Protein AF-A0A9P0D824-F1 (afdb_monomer_lite)

Radius of gyration: 21.91 Å; chains: 1; bounding box: 55×42×54 Å

pLDDT: mean 79.68, std 13.99, range [33.84, 92.12]

Organism: NCBI:txid3402493

Structure (mmCIF, N/CA/C/O backbone):
data_AF-A0A9P0D824-F1
#
_entry.id   AF-A0A9P0D824-F1
#
loop_
_atom_site.group_PDB
_atom_site.id
_atom_site.type_symbol
_atom_site.label_atom_id
_atom_site.label_alt_id
_atom_site.label_comp_id
_atom_site.label_asym_id
_atom_site.label_entity_id
_atom_site.label_seq_id
_atom_site.pdbx_PDB_ins_code
_atom_site.Cartn_x
_atom_site.Cartn_y
_atom_site.Cartn_z
_atom_site.occupancy
_atom_site.B_iso_or_equiv
_atom_site.auth_seq_id
_atom_site.auth_comp_id
_atom_site.auth_asym_id
_atom_site.auth_atom_id
_atom_site.pdbx_PDB_model_num
ATOM 1 N N . MET A 1 1 ? 31.072 -18.694 -32.012 1.00 50.22 1 MET A N 1
ATOM 2 C CA . MET A 1 1 ? 29.919 -18.573 -31.093 1.00 50.22 1 MET A CA 1
ATOM 3 C C . MET A 1 1 ? 30.377 -18.716 -29.646 1.00 50.22 1 MET A C 1
ATOM 5 O O . MET A 1 1 ? 30.040 -17.849 -28.851 1.00 50.22 1 MET A O 1
ATOM 9 N N . GLU A 1 2 ? 31.226 -19.702 -29.327 1.00 53.72 2 GLU A N 1
ATOM 10 C CA . GLU A 1 2 ? 31.911 -19.763 -28.019 1.00 53.72 2 GLU A CA 1
ATOM 11 C C . GLU A 1 2 ? 32.967 -18.659 -27.825 1.00 53.72 2 GLU A C 1
ATOM 13 O O . GLU A 1 2 ? 33.060 -18.069 -26.760 1.00 53.72 2 GLU A O 1
ATOM 18 N N . SER A 1 3 ? 33.697 -18.281 -28.878 1.00 62.28 3 SER A N 1
ATOM 19 C CA . SER A 1 3 ? 34.730 -17.229 -28.843 1.00 62.28 3 SER A CA 1
ATOM 20 C C . SER A 1 3 ? 34.203 -15.787 -28.782 1.00 62.28 3 SER A C 1
ATOM 22 O O . SER A 1 3 ? 34.988 -14.847 -28.714 1.00 62.28 3 SER A O 1
ATOM 24 N N . SER A 1 4 ? 32.884 -15.597 -28.846 1.00 72.38 4 SER A N 1
ATOM 25 C CA . SER A 1 4 ? 32.239 -14.285 -28.997 1.00 72.38 4 SER A CA 1
ATOM 26 C C . SER A 1 4 ? 31.546 -13.774 -27.726 1.00 72.38 4 SER A C 1
ATOM 28 O O . SER A 1 4 ? 30.911 -12.729 -27.796 1.00 72.38 4 SER A O 1
ATOM 30 N N . GLY A 1 5 ? 31.594 -14.498 -26.596 1.00 78.12 5 GLY A N 1
ATOM 31 C CA . GLY A 1 5 ? 30.928 -14.119 -25.328 1.00 78.12 5 GLY A CA 1
ATOM 32 C C . GLY A 1 5 ? 29.390 -14.167 -25.355 1.00 78.12 5 GLY A C 1
ATOM 33 O O . GLY A 1 5 ? 28.749 -14.376 -24.333 1.00 78.12 5 GLY A O 1
ATOM 34 N N . LEU A 1 6 ? 28.787 -14.104 -26.545 1.00 85.00 6 LEU A N 1
ATOM 35 C CA . LEU A 1 6 ? 27.338 -14.129 -26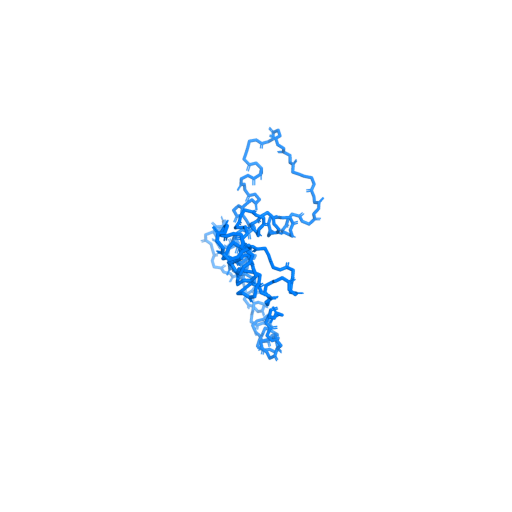.771 1.00 85.00 6 LEU A CA 1
ATOM 36 C C . LEU A 1 6 ? 26.626 -15.318 -26.118 1.00 85.00 6 LEU A C 1
ATOM 38 O O . LEU A 1 6 ? 25.483 -15.195 -25.694 1.00 85.00 6 LEU A O 1
ATOM 42 N N . MET A 1 7 ? 27.275 -16.481 -26.049 1.00 85.19 7 MET A N 1
ATOM 43 C CA . MET A 1 7 ? 26.678 -17.661 -25.422 1.00 85.19 7 MET A CA 1
ATOM 44 C C . MET A 1 7 ? 26.536 -17.489 -23.906 1.00 85.19 7 MET A C 1
ATOM 46 O O . MET A 1 7 ? 25.550 -17.935 -23.324 1.00 85.19 7 MET A O 1
ATOM 50 N N . GLU A 1 8 ? 27.486 -16.794 -23.287 1.00 87.44 8 GLU A N 1
ATOM 51 C CA . GLU A 1 8 ? 27.485 -16.473 -21.864 1.00 87.44 8 GLU A CA 1
ATOM 52 C C . GLU A 1 8 ? 26.436 -15.400 -21.549 1.00 87.44 8 GLU A C 1
ATOM 54 O O . GLU A 1 8 ? 25.688 -15.536 -20.582 1.00 87.44 8 GLU A O 1
ATOM 59 N N . ASP A 1 9 ? 26.270 -14.410 -22.432 1.00 88.31 9 ASP A N 1
ATOM 60 C CA . ASP A 1 9 ? 25.193 -13.417 -22.342 1.00 88.31 9 ASP A CA 1
ATOM 61 C C . ASP A 1 9 ? 23.804 -14.057 -22.475 1.00 88.31 9 ASP A C 1
ATOM 63 O O . ASP A 1 9 ? 22.895 -13.754 -21.696 1.00 88.31 9 ASP A O 1
ATOM 67 N N . ILE A 1 10 ? 23.634 -14.981 -23.427 1.00 89.81 10 ILE A N 1
ATOM 68 C CA . ILE A 1 10 ? 22.381 -15.726 -23.614 1.00 89.81 10 ILE A CA 1
ATOM 69 C C . ILE A 1 10 ? 22.096 -16.603 -22.389 1.00 89.81 10 ILE A C 1
ATOM 71 O O . ILE A 1 10 ? 20.970 -16.607 -21.887 1.00 89.81 10 ILE A O 1
ATOM 75 N N . ALA A 1 11 ? 23.102 -17.311 -21.869 1.00 91.31 11 ALA A N 1
ATOM 76 C CA . ALA A 1 11 ? 22.962 -18.123 -20.663 1.00 91.31 11 ALA A CA 1
ATOM 77 C C . ALA A 1 11 ? 22.641 -17.262 -19.429 1.00 91.31 11 ALA A C 1
ATOM 79 O O . ALA A 1 11 ? 21.783 -17.625 -18.626 1.00 91.31 11 ALA A O 1
ATOM 80 N N . SER A 1 12 ? 23.266 -16.092 -19.299 1.00 91.12 12 SER A N 1
ATOM 81 C CA . SER A 1 12 ? 22.998 -15.114 -18.240 1.00 91.12 12 SER A CA 1
ATOM 82 C C . SER A 1 12 ? 21.567 -14.575 -18.314 1.00 91.12 12 SER A C 1
ATOM 84 O O . SER A 1 12 ? 20.848 -14.568 -17.310 1.00 91.12 12 SER A O 1
ATOM 86 N N . ALA A 1 13 ? 21.096 -14.205 -19.507 1.00 89.38 13 ALA A N 1
ATOM 87 C CA . ALA A 1 13 ? 19.713 -13.790 -19.727 1.00 89.38 13 ALA A CA 1
ATOM 88 C C . ALA A 1 13 ? 18.717 -14.915 -19.390 1.00 89.38 13 ALA A C 1
ATOM 90 O O . ALA A 1 13 ? 17.727 -14.675 -18.694 1.00 89.38 13 ALA A O 1
ATOM 91 N N . GLY A 1 14 ? 19.013 -16.150 -19.809 1.00 92.12 14 GLY A N 1
ATOM 92 C CA . GLY A 1 14 ? 18.227 -17.338 -19.472 1.00 92.12 14 GLY A CA 1
ATOM 93 C C . GLY A 1 14 ? 18.164 -17.593 -17.965 1.00 92.12 14 GLY A C 1
ATOM 94 O O . GLY A 1 14 ? 17.082 -17.787 -17.418 1.00 92.12 14 GLY A O 1
ATOM 95 N N . ASN A 1 15 ? 19.294 -17.499 -17.265 1.00 91.44 15 ASN A N 1
ATOM 96 C CA . ASN A 1 15 ? 19.356 -17.662 -15.813 1.00 91.44 15 ASN A CA 1
ATOM 97 C C . ASN A 1 15 ? 18.547 -16.592 -15.070 1.00 91.44 15 ASN A C 1
ATOM 99 O O . ASN A 1 15 ? 17.854 -16.911 -14.105 1.00 91.44 15 ASN A O 1
ATOM 103 N N . ARG A 1 16 ? 18.561 -15.337 -15.538 1.00 86.62 16 ARG A N 1
ATOM 104 C CA . ARG A 1 16 ? 17.731 -14.264 -14.962 1.00 86.62 16 ARG A CA 1
ATOM 105 C C . ARG A 1 16 ? 16.240 -14.543 -15.130 1.00 86.62 16 ARG A C 1
ATOM 107 O O . ARG A 1 16 ? 15.478 -14.291 -14.199 1.00 86.62 16 ARG A O 1
ATOM 114 N N . LEU A 1 17 ? 15.820 -15.073 -16.279 1.00 86.38 17 LEU A N 1
ATOM 115 C CA . LEU A 1 17 ? 14.433 -15.496 -16.488 1.00 86.38 17 LEU A CA 1
ATOM 116 C C . LEU A 1 17 ? 14.072 -16.653 -15.557 1.00 86.38 17 LEU A C 1
ATOM 118 O O . LEU A 1 17 ? 13.087 -16.557 -14.831 1.00 86.38 17 LEU A O 1
ATOM 122 N N . LEU A 1 18 ? 14.912 -17.692 -15.513 1.00 90.19 18 LEU A N 1
ATOM 123 C CA . LEU A 1 18 ? 14.691 -18.874 -14.682 1.00 90.19 18 LEU A CA 1
ATOM 124 C C . LEU A 1 18 ? 14.542 -18.513 -13.200 1.00 90.19 18 LEU A C 1
ATOM 126 O O . LEU A 1 18 ? 13.575 -18.937 -12.566 1.00 90.19 18 LEU A O 1
ATOM 130 N N . GLN A 1 19 ? 15.420 -17.653 -12.679 1.00 87.50 19 GLN A N 1
ATOM 131 C CA . GLN A 1 19 ? 15.367 -17.168 -11.295 1.00 87.50 19 GLN A CA 1
ATOM 132 C C . GLN A 1 19 ? 14.079 -16.403 -10.958 1.00 87.50 19 GLN A C 1
ATOM 134 O O . GLN A 1 19 ? 13.657 -16.408 -9.807 1.00 87.50 19 GLN A O 1
ATOM 139 N N . ASN A 1 20 ? 13.443 -15.763 -11.944 1.00 83.94 20 ASN A N 1
ATOM 140 C CA . ASN A 1 20 ? 12.229 -14.966 -11.750 1.00 83.94 20 ASN A CA 1
ATOM 141 C C . ASN A 1 20 ? 10.961 -15.652 -12.292 1.00 83.94 20 ASN A C 1
ATOM 143 O O . ASN A 1 20 ? 9.904 -15.025 -12.340 1.00 83.94 20 ASN A O 1
ATOM 147 N N . THR A 1 21 ? 11.034 -16.931 -12.682 1.00 87.25 21 THR A N 1
ATOM 148 C CA . THR A 1 21 ? 9.930 -17.649 -13.350 1.00 87.25 21 THR A CA 1
ATOM 149 C C . THR A 1 21 ? 8.651 -17.661 -12.520 1.00 87.25 21 THR A C 1
ATOM 151 O O . THR A 1 21 ? 7.574 -17.424 -13.057 1.00 87.25 21 THR A O 1
ATOM 154 N N . GLN A 1 22 ? 8.758 -17.890 -11.209 1.00 84.88 22 GLN A N 1
ATOM 155 C CA . GLN A 1 22 ? 7.598 -17.896 -10.311 1.00 84.88 22 GLN A CA 1
ATOM 156 C C . GLN A 1 22 ? 6.895 -16.531 -10.309 1.00 84.88 22 GLN A C 1
ATOM 158 O O . GLN A 1 22 ? 5.698 -16.456 -10.573 1.00 84.88 22 GLN A O 1
ATOM 163 N N . SER A 1 23 ? 7.653 -15.446 -10.133 1.00 81.25 23 SER A N 1
ATOM 164 C CA . SER A 1 23 ? 7.132 -14.076 -10.189 1.00 81.25 23 SER A CA 1
ATOM 165 C C . SER A 1 23 ? 6.502 -13.743 -11.544 1.00 81.25 23 SER A C 1
ATOM 167 O O . SER A 1 23 ? 5.446 -13.118 -11.592 1.00 81.25 23 SER A O 1
ATOM 169 N N . LEU A 1 24 ? 7.115 -14.182 -12.648 1.00 81.81 24 LEU A N 1
ATOM 170 C CA . LEU A 1 24 ? 6.602 -13.963 -14.004 1.00 81.81 24 LEU A CA 1
ATOM 171 C C . LEU A 1 24 ? 5.273 -14.696 -14.246 1.00 81.81 24 LEU A C 1
ATOM 173 O O . LEU A 1 24 ? 4.348 -14.098 -14.791 1.00 81.81 24 LEU A O 1
ATOM 177 N N . ILE A 1 25 ? 5.153 -15.956 -13.807 1.00 87.44 25 ILE A N 1
ATOM 178 C CA . ILE A 1 25 ? 3.912 -16.749 -13.911 1.00 87.44 25 ILE A CA 1
ATOM 179 C C . ILE A 1 25 ? 2.769 -16.085 -13.134 1.00 87.44 25 ILE A C 1
ATOM 181 O O . ILE A 1 25 ? 1.630 -16.066 -13.595 1.00 87.44 25 ILE A O 1
ATOM 185 N N . LEU A 1 26 ? 3.081 -15.511 -11.973 1.00 81.06 26 LEU A N 1
ATOM 186 C CA . LEU A 1 26 ? 2.118 -14.872 -11.075 1.00 81.06 26 LEU A CA 1
ATOM 187 C C . LEU A 1 26 ? 1.867 -13.391 -11.408 1.00 81.06 26 LEU A C 1
ATOM 189 O O . LEU A 1 26 ? 1.108 -12.719 -10.710 1.00 81.06 26 LEU A O 1
ATOM 193 N N . ASN A 1 27 ? 2.480 -12.876 -12.482 1.00 72.12 27 ASN A N 1
ATOM 194 C CA . ASN A 1 27 ? 2.419 -11.471 -12.895 1.00 72.12 27 ASN A CA 1
ATOM 195 C C . ASN A 1 27 ? 2.795 -10.493 -11.759 1.00 72.12 27 ASN A C 1
ATOM 197 O O . ASN A 1 27 ? 2.176 -9.444 -11.560 1.00 72.12 27 ASN A O 1
ATOM 201 N N . MET A 1 28 ? 3.806 -10.871 -10.981 1.00 67.50 28 MET A N 1
ATOM 202 C CA . MET A 1 28 ? 4.365 -10.081 -9.892 1.00 67.50 28 MET A CA 1
ATOM 203 C C . MET A 1 28 ? 5.379 -9.078 -10.447 1.00 67.50 28 MET A C 1
ATOM 205 O O . MET A 1 28 ? 6.293 -9.443 -11.187 1.00 67.50 28 MET A O 1
ATOM 209 N N . ASN A 1 29 ? 5.255 -7.808 -10.059 1.00 68.38 29 ASN A N 1
ATOM 210 C CA . ASN A 1 29 ? 6.233 -6.782 -10.402 1.00 68.38 29 ASN A CA 1
ATOM 211 C C . ASN A 1 29 ? 7.325 -6.679 -9.329 1.00 68.38 29 ASN A C 1
ATOM 213 O O . ASN A 1 29 ? 7.049 -6.673 -8.133 1.00 68.38 29 ASN A O 1
ATOM 217 N N . ASN A 1 30 ? 8.588 -6.575 -9.752 1.00 73.12 30 ASN A N 1
ATOM 218 C CA . ASN A 1 30 ? 9.703 -6.287 -8.840 1.00 73.12 30 ASN A CA 1
ATOM 219 C C . ASN A 1 30 ? 9.868 -4.779 -8.572 1.00 73.12 30 ASN A C 1
ATOM 221 O O . ASN A 1 30 ? 10.686 -4.369 -7.748 1.00 73.12 30 ASN A O 1
ATOM 225 N N . ASN A 1 31 ? 9.106 -3.947 -9.286 1.00 83.19 31 ASN A N 1
ATOM 226 C CA . ASN A 1 31 ? 9.180 -2.506 -9.185 1.00 83.19 31 ASN A CA 1
ATOM 227 C C . ASN A 1 31 ? 8.344 -2.024 -7.998 1.00 83.19 31 ASN A C 1
ATOM 229 O O . ASN A 1 31 ? 7.122 -1.895 -8.086 1.00 83.19 31 ASN A O 1
ATOM 233 N N . ALA A 1 32 ? 9.026 -1.680 -6.906 1.00 80.69 32 ALA A N 1
ATOM 234 C CA . ALA A 1 32 ? 8.393 -1.166 -5.697 1.00 80.69 32 ALA A CA 1
ATOM 235 C C . ALA A 1 32 ? 7.481 0.051 -5.957 1.00 80.69 32 ALA A C 1
ATOM 237 O O . ALA A 1 32 ? 6.466 0.206 -5.276 1.00 80.69 32 ALA A O 1
ATOM 238 N N . ALA A 1 33 ? 7.795 0.893 -6.951 1.00 81.62 33 ALA A N 1
ATOM 239 C CA . ALA A 1 33 ? 6.963 2.041 -7.308 1.00 81.62 33 ALA A CA 1
ATOM 240 C C . ALA A 1 33 ? 5.634 1.611 -7.948 1.00 81.62 33 ALA A C 1
ATOM 242 O O . ALA A 1 33 ? 4.582 2.165 -7.629 1.00 81.62 33 ALA A O 1
ATOM 243 N N . GLU A 1 34 ? 5.653 0.593 -8.809 1.00 80.88 34 GLU A N 1
ATOM 244 C CA . GLU A 1 34 ? 4.435 0.039 -9.405 1.00 80.88 34 GLU A CA 1
ATOM 245 C C . GLU A 1 34 ? 3.605 -0.722 -8.374 1.00 80.88 34 GLU A C 1
ATOM 247 O O . GLU A 1 34 ? 2.384 -0.552 -8.321 1.00 80.88 34 GLU A O 1
ATOM 252 N N . THR A 1 35 ? 4.248 -1.517 -7.512 1.00 83.56 35 THR A N 1
ATOM 253 C CA . THR A 1 35 ? 3.566 -2.198 -6.407 1.00 83.56 35 THR A CA 1
ATOM 254 C C . THR A 1 35 ? 2.872 -1.174 -5.511 1.00 83.56 35 THR A C 1
ATOM 256 O O . THR A 1 35 ? 1.684 -1.319 -5.215 1.00 83.56 35 THR A O 1
ATOM 259 N N . TYR A 1 36 ? 3.561 -0.090 -5.142 1.00 85.38 36 TYR A N 1
ATOM 260 C CA . TYR A 1 36 ? 2.987 0.984 -4.336 1.00 85.38 36 TYR A CA 1
ATOM 261 C C . TYR A 1 36 ? 1.821 1.686 -5.043 1.00 85.38 36 TYR A C 1
ATOM 263 O O . TYR A 1 36 ? 0.741 1.819 -4.463 1.00 85.38 36 TYR A O 1
ATOM 271 N N . ASN A 1 37 ? 1.986 2.063 -6.313 1.00 85.19 37 ASN A N 1
ATOM 272 C CA . ASN A 1 37 ? 0.918 2.687 -7.095 1.00 85.19 37 ASN A C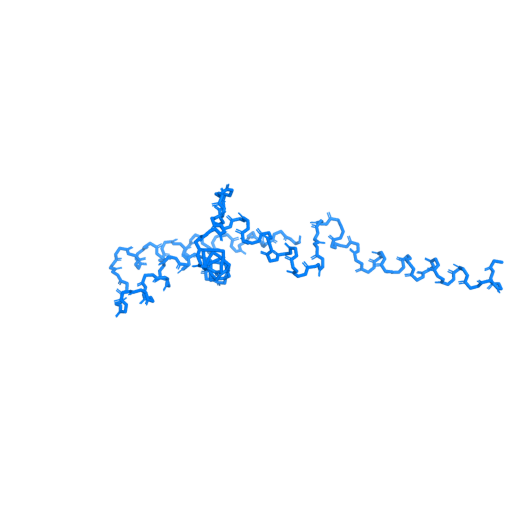A 1
ATOM 273 C C . ASN A 1 37 ? -0.307 1.776 -7.225 1.00 85.19 37 ASN A C 1
ATOM 275 O O . ASN A 1 37 ? -1.435 2.265 -7.184 1.00 85.19 37 ASN A O 1
ATOM 279 N N . SER A 1 38 ? -0.119 0.455 -7.298 1.00 84.38 38 SER A N 1
ATOM 280 C CA . SER A 1 38 ? -1.230 -0.502 -7.294 1.00 84.38 38 SER A CA 1
ATOM 281 C C . SER A 1 38 ? -2.026 -0.467 -5.980 1.00 84.38 38 SER A C 1
ATOM 283 O O . SER A 1 38 ? -3.256 -0.552 -5.995 1.00 84.38 38 SER A O 1
ATOM 285 N N . VAL A 1 39 ? -1.350 -0.289 -4.838 1.00 88.12 39 VAL A N 1
ATOM 286 C CA . VAL A 1 39 ? -1.983 -0.167 -3.515 1.00 88.12 39 VAL A CA 1
ATOM 287 C C . VAL A 1 39 ? -2.751 1.147 -3.414 1.00 88.12 39 VAL A C 1
ATOM 289 O O . VAL A 1 39 ? -3.910 1.143 -2.996 1.00 88.12 39 VAL A O 1
ATOM 292 N N . VAL A 1 40 ? -2.150 2.256 -3.852 1.00 88.56 40 VAL A N 1
ATOM 293 C CA . VAL A 1 40 ? -2.818 3.565 -3.900 1.00 88.56 40 VAL A CA 1
ATOM 294 C C . VAL A 1 40 ? -4.045 3.508 -4.810 1.00 88.56 40 VAL A C 1
ATOM 296 O O . VAL A 1 40 ? -5.123 3.928 -4.400 1.00 88.56 40 VAL A O 1
ATOM 299 N N . ALA A 1 41 ? -3.936 2.915 -6.000 1.00 87.25 41 ALA A N 1
ATOM 300 C CA . ALA A 1 41 ? -5.054 2.775 -6.932 1.00 87.25 41 ALA A CA 1
ATOM 301 C C . ALA A 1 41 ? -6.212 1.949 -6.342 1.00 87.25 41 ALA A C 1
ATOM 303 O O . ALA A 1 41 ? -7.371 2.362 -6.436 1.00 87.25 41 ALA A O 1
ATOM 304 N N . LYS A 1 42 ? -5.906 0.826 -5.672 1.00 86.56 42 LYS A N 1
ATOM 305 C CA . LYS A 1 42 ? -6.898 -0.002 -4.959 1.00 86.56 42 LYS A CA 1
ATOM 306 C C . LYS A 1 42 ? -7.583 0.772 -3.834 1.00 86.56 42 LYS A C 1
ATOM 308 O O . LYS A 1 42 ? -8.797 0.677 -3.685 1.00 86.56 42 LYS A O 1
ATOM 313 N N . PHE A 1 43 ? -6.818 1.543 -3.064 1.00 87.56 43 PHE A N 1
ATOM 314 C CA . PHE A 1 43 ? -7.345 2.358 -1.972 1.00 87.56 43 PHE A CA 1
ATOM 315 C C . PHE A 1 43 ? -8.254 3.488 -2.476 1.00 87.56 43 PHE A C 1
ATOM 317 O O . PHE A 1 43 ? -9.328 3.730 -1.929 1.00 87.56 43 PHE A O 1
ATOM 324 N N . VAL A 1 44 ? -7.846 4.159 -3.553 1.00 87.25 44 VAL A N 1
ATOM 325 C CA . VAL A 1 44 ? -8.600 5.254 -4.173 1.00 87.25 44 VAL A CA 1
ATOM 326 C C . VAL A 1 44 ? -9.874 4.743 -4.862 1.00 87.25 44 VAL A C 1
ATOM 328 O O . VAL A 1 44 ? -10.859 5.481 -4.946 1.00 87.25 44 VAL A O 1
ATOM 331 N N . GLY A 1 45 ? -9.888 3.488 -5.324 1.00 84.19 45 GLY A N 1
ATOM 332 C CA . GLY A 1 45 ? -11.067 2.844 -5.910 1.00 84.19 45 GLY A CA 1
ATOM 333 C C . GLY A 1 45 ? -11.513 3.485 -7.227 1.00 84.19 45 GLY A C 1
ATOM 334 O O . GLY A 1 45 ? -12.707 3.565 -7.497 1.00 84.19 45 GLY A O 1
ATOM 335 N N . GLY A 1 46 ? -10.569 4.023 -8.006 1.00 77.94 46 GLY A N 1
ATOM 336 C CA . GLY A 1 46 ? -10.853 4.711 -9.273 1.00 77.94 46 GLY A CA 1
ATOM 337 C C . GLY A 1 46 ? -11.391 6.141 -9.134 1.00 77.94 46 GLY A C 1
ATOM 338 O O . GLY A 1 46 ? -11.719 6.770 -10.139 1.00 77.94 46 GLY A O 1
ATOM 339 N N . LYS A 1 47 ? -11.468 6.696 -7.915 1.00 84.69 47 LYS A N 1
ATOM 340 C CA . LYS A 1 47 ? -11.779 8.120 -7.717 1.00 84.69 47 LYS A CA 1
ATOM 341 C C . LYS A 1 47 ? -10.686 8.997 -8.340 1.00 84.69 47 LYS A C 1
ATOM 343 O O . LYS A 1 47 ? -9.499 8.703 -8.227 1.00 84.69 47 LYS A O 1
ATOM 348 N N . LYS A 1 48 ? -11.080 10.106 -8.971 1.00 81.19 48 LYS A N 1
ATOM 349 C CA . LYS A 1 48 ? -10.117 11.089 -9.489 1.00 81.19 48 LYS A CA 1
ATOM 350 C C . LYS A 1 48 ? -9.366 11.749 -8.327 1.00 81.19 48 LYS A C 1
ATOM 352 O O . LYS A 1 48 ? -9.986 12.178 -7.357 1.00 81.19 48 LYS A O 1
ATOM 357 N N . ILE A 1 49 ? -8.044 11.833 -8.448 1.00 84.12 49 ILE A N 1
ATOM 358 C CA . ILE A 1 49 ? -7.177 12.574 -7.524 1.00 84.12 49 ILE A CA 1
ATOM 359 C C . ILE A 1 49 ? -7.224 14.049 -7.920 1.00 84.12 49 ILE A C 1
ATOM 361 O O . ILE A 1 49 ? -7.051 14.376 -9.096 1.00 84.12 49 ILE A O 1
ATOM 365 N N . ASN A 1 50 ? -7.459 14.939 -6.957 1.00 85.06 50 ASN A N 1
ATOM 366 C CA . ASN A 1 50 ? -7.481 16.370 -7.222 1.00 85.06 50 ASN A CA 1
ATOM 367 C C . ASN A 1 50 ? -6.107 16.980 -6.930 1.00 85.06 50 ASN A C 1
ATOM 369 O O . ASN A 1 50 ? -5.815 17.385 -5.807 1.00 85.06 50 ASN A O 1
ATOM 373 N N . PHE A 1 51 ? -5.273 17.091 -7.963 1.00 84.62 51 PHE A N 1
ATOM 374 C CA . PHE A 1 51 ? -3.931 17.665 -7.839 1.00 84.62 51 PHE A CA 1
ATOM 375 C C . PHE A 1 51 ? -3.913 19.178 -7.573 1.00 84.62 51 PHE A C 1
ATOM 377 O O . PHE A 1 51 ? -2.873 19.699 -7.178 1.00 84.62 51 PHE A O 1
ATOM 384 N N . ALA A 1 52 ? -5.037 19.883 -7.745 1.00 88.44 52 ALA A N 1
ATOM 385 C CA . ALA A 1 52 ? -5.130 21.304 -7.408 1.00 88.44 52 ALA A CA 1
ATOM 386 C C . ALA A 1 52 ? -5.216 21.537 -5.888 1.00 88.44 52 ALA A C 1
ATOM 388 O O . ALA A 1 52 ? -4.847 22.605 -5.403 1.00 88.44 52 ALA A O 1
ATOM 389 N N . ILE A 1 53 ? -5.674 20.540 -5.120 1.00 90.31 53 ILE A N 1
ATOM 390 C CA . ILE A 1 53 ? -5.716 20.621 -3.658 1.00 90.31 53 ILE A CA 1
ATOM 391 C C . ILE A 1 53 ? -4.361 20.184 -3.107 1.00 90.31 53 ILE A C 1
ATOM 393 O O . ILE A 1 53 ? -3.950 19.025 -3.232 1.00 90.31 53 ILE A O 1
ATOM 397 N N . LYS A 1 54 ? -3.667 21.118 -2.450 1.00 90.88 54 LYS A N 1
ATOM 398 C CA . LYS A 1 54 ? -2.368 20.860 -1.828 1.00 90.88 54 LYS A CA 1
ATOM 399 C C . LYS A 1 54 ? -2.472 19.679 -0.861 1.00 90.88 54 LYS A C 1
ATOM 401 O O . LYS A 1 54 ? -3.164 19.743 0.149 1.00 90.88 54 LYS A O 1
ATOM 406 N N . GLY A 1 55 ? -1.734 18.615 -1.164 1.00 85.69 55 GLY A N 1
ATOM 407 C CA . GLY A 1 55 ? -1.632 17.438 -0.308 1.00 85.69 55 GLY A CA 1
ATOM 408 C C . GLY A 1 55 ? -2.704 16.364 -0.509 1.00 85.69 55 GLY A C 1
ATOM 409 O O . GLY A 1 55 ? -2.554 15.322 0.119 1.00 85.69 55 GLY A O 1
ATOM 410 N N . ASP A 1 56 ? -3.703 16.526 -1.391 1.00 87.25 56 ASP A N 1
ATOM 411 C CA . ASP A 1 56 ? -4.743 15.493 -1.614 1.00 87.25 56 ASP A CA 1
ATOM 412 C C . ASP A 1 56 ? -4.123 14.147 -2.022 1.00 87.25 56 ASP A C 1
ATOM 414 O O . ASP A 1 56 ? -4.385 13.116 -1.402 1.00 87.25 56 ASP A O 1
ATOM 418 N N . TYR A 1 57 ? -3.202 14.160 -2.992 1.00 89.44 57 TYR A N 1
ATOM 419 C CA . TYR A 1 57 ? -2.465 12.954 -3.378 1.00 89.44 57 TYR A CA 1
ATOM 420 C C . TYR A 1 57 ? -1.631 12.384 -2.222 1.00 89.44 57 TYR A C 1
ATOM 422 O O . TYR A 1 57 ? -1.668 11.187 -1.946 1.00 89.44 57 TYR A O 1
ATOM 430 N N . GLY A 1 58 ? -0.913 13.247 -1.500 1.00 91.62 58 GLY A N 1
ATOM 431 C CA . GLY A 1 58 ? -0.059 12.833 -0.387 1.00 91.62 58 GLY A CA 1
ATOM 432 C C . GLY A 1 58 ? -0.839 12.191 0.764 1.00 91.62 58 GLY A C 1
ATOM 433 O O . GLY A 1 58 ? -0.355 11.237 1.369 1.00 91.62 58 GLY A O 1
ATOM 434 N N . VAL A 1 59 ? -2.049 12.675 1.053 1.00 90.44 59 VAL A N 1
ATOM 435 C CA . VAL A 1 59 ? -2.942 12.087 2.060 1.00 90.44 59 VAL A CA 1
ATOM 436 C C . VAL A 1 59 ? -3.407 10.706 1.606 1.00 90.44 59 VAL A C 1
ATOM 438 O O . VAL A 1 59 ? -3.213 9.747 2.346 1.00 90.44 59 VAL A O 1
ATOM 441 N N . ARG A 1 60 ? -3.889 10.564 0.365 1.00 88.81 60 ARG A N 1
ATOM 442 C CA . ARG A 1 60 ? -4.317 9.264 -0.193 1.00 88.81 60 ARG A CA 1
ATOM 443 C C . ARG A 1 60 ? -3.194 8.228 -0.178 1.00 88.81 60 ARG A C 1
ATOM 445 O O . ARG A 1 60 ? -3.428 7.074 0.161 1.00 88.81 60 ARG A O 1
ATOM 452 N N . CYS A 1 61 ? -1.971 8.645 -0.491 1.00 90.88 61 CYS A N 1
ATOM 453 C CA . CYS A 1 61 ? -0.766 7.820 -0.410 1.00 90.88 61 CYS A CA 1
ATOM 454 C C . CYS A 1 61 ? -0.498 7.299 1.013 1.00 90.88 61 CYS A C 1
ATOM 456 O O . CYS A 1 61 ? -0.230 6.109 1.213 1.00 90.88 61 CYS A O 1
ATOM 458 N N . LYS A 1 62 ? -0.602 8.173 2.021 1.00 91.00 62 LYS A N 1
ATOM 459 C CA . LYS A 1 62 ? -0.438 7.797 3.435 1.00 91.00 62 LYS A CA 1
ATOM 460 C C . LYS A 1 62 ? -1.564 6.882 3.905 1.00 91.00 62 LYS A C 1
ATOM 462 O O . LYS A 1 62 ? -1.302 5.865 4.541 1.00 91.00 62 LYS A O 1
ATOM 467 N N . GLU A 1 63 ? -2.805 7.212 3.568 1.00 89.62 63 GLU A N 1
ATOM 468 C CA . GLU A 1 63 ? -3.974 6.407 3.918 1.00 89.62 63 GLU A CA 1
ATOM 469 C C . GLU A 1 63 ? -3.919 5.016 3.280 1.00 89.62 63 GLU A C 1
ATOM 471 O O . GLU A 1 63 ? -4.180 4.030 3.965 1.00 89.62 63 GLU A O 1
ATOM 476 N N . ALA A 1 64 ? -3.501 4.912 2.015 1.00 90.88 64 ALA A N 1
ATOM 477 C CA . ALA A 1 64 ? -3.309 3.639 1.329 1.00 90.88 64 ALA A CA 1
ATOM 478 C C . ALA A 1 64 ? -2.258 2.768 2.031 1.00 90.88 64 ALA A C 1
ATOM 480 O O . ALA A 1 64 ? -2.494 1.581 2.264 1.00 90.88 64 ALA A O 1
ATOM 481 N N . ALA A 1 65 ? -1.133 3.361 2.444 1.00 90.62 65 ALA A N 1
ATOM 482 C CA . ALA A 1 65 ? -0.105 2.657 3.206 1.00 90.62 65 ALA A CA 1
ATOM 483 C C . ALA A 1 65 ? -0.626 2.176 4.574 1.00 90.62 65 ALA A C 1
ATOM 485 O O . ALA A 1 65 ? -0.410 1.024 4.957 1.00 90.62 65 ALA A O 1
ATOM 486 N N . ILE A 1 66 ? -1.364 3.023 5.303 1.00 90.50 66 ILE A N 1
ATOM 487 C CA 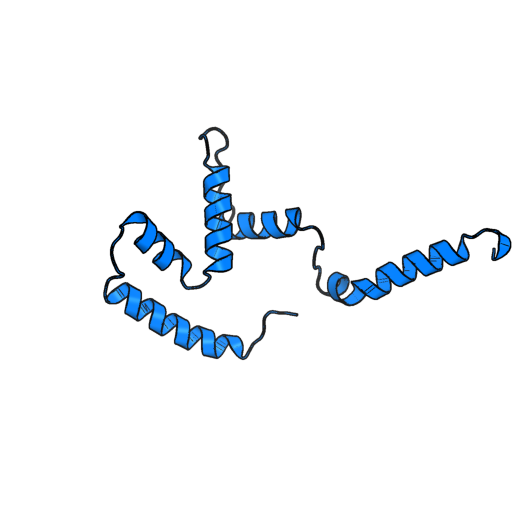. ILE A 1 66 ? -1.977 2.647 6.587 1.00 90.50 66 ILE A CA 1
ATOM 488 C C . ILE A 1 66 ? -3.018 1.540 6.377 1.00 90.50 66 ILE A C 1
ATOM 490 O O . ILE A 1 66 ? -3.054 0.583 7.149 1.00 90.50 66 ILE A O 1
ATOM 494 N N . SER A 1 67 ? -3.835 1.631 5.327 1.00 89.75 67 SER A N 1
ATOM 495 C CA . SER A 1 67 ? -4.849 0.635 4.975 1.00 89.75 67 SER A CA 1
ATOM 496 C C . SER A 1 67 ? -4.230 -0.724 4.669 1.00 89.75 67 SER A C 1
ATOM 498 O O . SER A 1 67 ? -4.659 -1.738 5.224 1.00 89.75 67 SER A O 1
ATOM 500 N N . TYR A 1 68 ? -3.158 -0.744 3.878 1.00 89.19 68 TYR A N 1
ATOM 501 C CA . TYR A 1 68 ? -2.423 -1.963 3.557 1.00 89.19 68 TYR A CA 1
ATOM 502 C C . TYR A 1 68 ? -1.820 -2.620 4.807 1.00 89.19 68 TYR A C 1
ATOM 504 O O . TYR A 1 68 ? -1.990 -3.822 5.025 1.00 89.19 68 TYR A O 1
ATOM 512 N N . ASN A 1 69 ? -1.198 -1.821 5.679 1.00 89.12 69 ASN A N 1
ATOM 513 C CA . ASN A 1 69 ? -0.525 -2.315 6.882 1.00 89.12 69 ASN A CA 1
ATOM 514 C C . ASN A 1 69 ? -1.500 -2.736 7.993 1.00 89.12 69 ASN A C 1
ATOM 516 O O . ASN A 1 69 ? -1.257 -3.713 8.699 1.00 89.12 69 ASN A O 1
ATOM 520 N N . LYS A 1 70 ? -2.608 -2.009 8.179 1.00 85.75 70 LYS A N 1
ATOM 521 C CA . LYS A 1 70 ? -3.593 -2.270 9.246 1.00 85.75 70 LYS A CA 1
ATOM 522 C C . LYS A 1 70 ? -4.737 -3.181 8.803 1.00 85.75 70 LYS A C 1
ATOM 524 O O . LYS A 1 70 ? -5.458 -3.696 9.659 1.00 85.75 70 LYS A O 1
ATOM 529 N N . ARG A 1 71 ? -4.899 -3.419 7.496 1.00 83.06 71 ARG A N 1
ATOM 530 C CA . ARG A 1 71 ? -5.926 -4.280 6.887 1.00 83.06 71 ARG A CA 1
ATOM 531 C C . ARG A 1 71 ? -7.310 -4.026 7.505 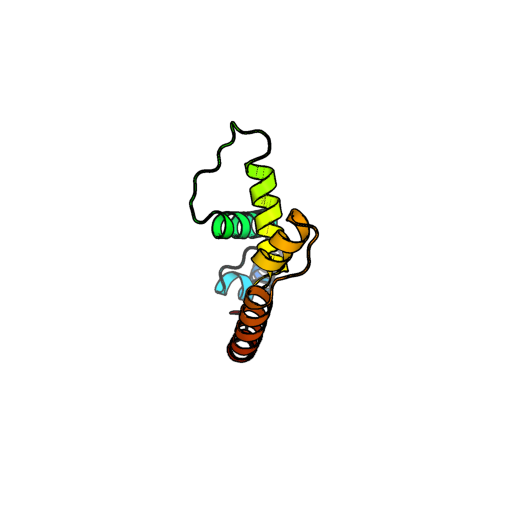1.00 83.06 71 ARG A C 1
ATOM 533 O O . ARG A 1 71 ? -7.869 -2.939 7.412 1.00 83.06 71 ARG A O 1
ATOM 540 N N . GLN A 1 72 ? -7.843 -5.024 8.204 1.00 79.00 72 GLN A N 1
ATOM 541 C CA . GLN A 1 72 ? -9.160 -5.019 8.846 1.00 79.00 72 GLN A CA 1
ATOM 542 C C . GLN A 1 72 ? -9.303 -3.979 9.968 1.00 79.00 72 GLN A C 1
ATOM 544 O O . GLN A 1 72 ? -10.421 -3.631 10.341 1.00 79.00 72 GLN A O 1
ATOM 549 N N . HIS A 1 73 ? -8.190 -3.474 10.500 1.00 82.50 73 HIS A N 1
ATOM 550 C CA . HIS A 1 73 ? -8.159 -2.481 11.571 1.00 82.50 73 HIS A CA 1
ATOM 551 C C . HIS A 1 73 ? -7.988 -1.046 11.061 1.00 82.50 73 HIS A C 1
ATOM 553 O O . HIS A 1 73 ? -7.933 -0.129 11.872 1.00 82.50 73 HIS A O 1
ATOM 559 N N . PHE A 1 74 ? -7.935 -0.82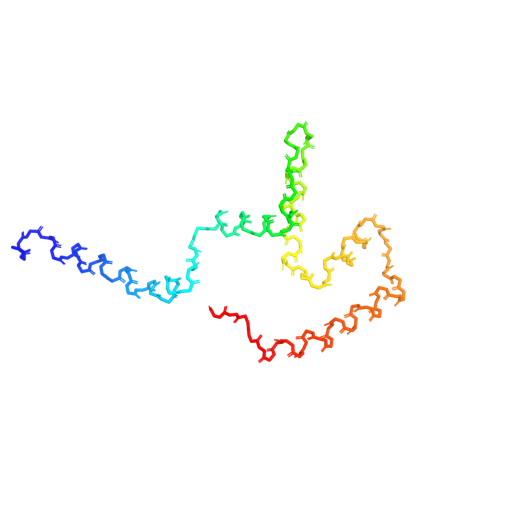9 9.744 1.00 86.56 74 PHE A N 1
ATOM 560 C CA . PHE A 1 74 ? -7.696 0.485 9.141 1.00 86.56 74 PHE A CA 1
ATOM 561 C C . PHE A 1 74 ? -8.611 1.593 9.692 1.00 86.56 74 PHE A C 1
ATOM 563 O O . PHE A 1 74 ? -8.125 2.581 10.237 1.00 86.56 74 PHE A O 1
ATOM 570 N N . ILE A 1 75 ? -9.932 1.397 9.613 1.00 84.06 75 ILE A N 1
ATOM 571 C CA . ILE A 1 75 ? -10.928 2.392 10.051 1.00 84.06 75 ILE A CA 1
ATOM 572 C C . ILE A 1 75 ? -10.825 2.665 11.555 1.00 84.06 75 ILE A C 1
ATOM 574 O O . ILE A 1 75 ? -10.946 3.803 11.996 1.00 84.06 75 ILE A O 1
ATOM 578 N N . ALA A 1 76 ? -10.560 1.623 12.343 1.00 84.50 76 ALA A N 1
ATOM 579 C CA . ALA A 1 76 ? -10.396 1.733 13.785 1.00 84.50 76 ALA A CA 1
ATOM 580 C C . ALA A 1 76 ? -9.170 2.573 14.157 1.00 84.50 76 ALA A C 1
ATOM 582 O O . ALA A 1 76 ? -9.270 3.486 14.970 1.00 84.50 76 ALA A O 1
ATOM 583 N N . THR A 1 77 ? -8.031 2.295 13.518 1.00 85.50 77 THR A N 1
ATOM 584 C CA . THR A 1 77 ? -6.790 3.042 13.729 1.00 85.50 77 THR A CA 1
ATOM 585 C C . THR A 1 77 ? -6.947 4.507 13.327 1.00 85.50 77 THR A C 1
ATOM 587 O O . THR A 1 77 ? -6.502 5.383 14.067 1.00 85.50 77 THR A O 1
ATOM 590 N N . LEU A 1 78 ? -7.614 4.792 12.201 1.00 86.00 78 LEU A N 1
ATOM 591 C CA . LEU A 1 78 ? -7.910 6.170 11.802 1.00 86.00 78 LEU A CA 1
ATOM 592 C C . LEU A 1 78 ? -8.775 6.887 12.838 1.00 86.00 78 LEU A C 1
ATOM 594 O O . LEU A 1 78 ? -8.430 7.987 13.255 1.00 86.00 78 LEU A O 1
ATOM 598 N N . HIS A 1 79 ? -9.854 6.252 13.296 1.00 85.56 79 HIS A N 1
ATOM 599 C CA . HIS A 1 79 ? -10.745 6.842 14.291 1.00 85.56 79 HIS A CA 1
ATOM 600 C C . HIS A 1 79 ? -10.018 7.155 15.608 1.00 85.56 79 HIS A C 1
ATOM 602 O O . HIS A 1 79 ? -10.161 8.251 16.136 1.00 85.56 79 HIS A O 1
ATOM 608 N N . GLN A 1 80 ? -9.192 6.238 16.122 1.00 87.50 80 GLN A N 1
ATOM 609 C CA . GLN A 1 80 ? -8.397 6.491 17.337 1.00 87.50 80 GLN A CA 1
ATOM 610 C C . GLN A 1 80 ? -7.429 7.654 17.154 1.00 87.50 80 GLN A C 1
ATOM 612 O O . GLN A 1 80 ? -7.263 8.468 18.055 1.00 87.50 80 GLN A O 1
ATOM 617 N N . THR A 1 81 ? -6.808 7.738 15.977 1.00 86.75 81 THR A N 1
ATOM 618 C CA . THR A 1 81 ? -5.814 8.771 15.675 1.00 86.75 81 THR A CA 1
ATOM 619 C C . THR A 1 81 ? -6.464 10.148 15.537 1.00 86.75 81 THR A C 1
ATOM 621 O O . THR A 1 81 ? -5.897 11.135 15.988 1.00 86.75 81 THR A O 1
ATOM 624 N N . ILE A 1 82 ? -7.655 10.222 14.933 1.00 86.06 82 ILE A N 1
ATOM 625 C CA . ILE A 1 82 ? -8.387 11.480 14.727 1.00 86.06 82 ILE A CA 1
ATOM 626 C C . ILE A 1 82 ? -9.050 11.953 16.026 1.00 86.06 82 ILE A C 1
ATOM 628 O O . ILE A 1 82 ? -8.999 13.137 16.342 1.00 86.06 82 ILE A O 1
ATOM 632 N N . THR A 1 83 ? -9.690 11.048 16.769 1.00 86.00 83 THR A N 1
ATOM 633 C CA . THR A 1 83 ? -10.524 11.404 17.928 1.00 86.00 83 THR A CA 1
ATOM 634 C C . THR A 1 83 ? -9.751 11.393 19.252 1.00 86.00 83 THR A C 1
ATOM 636 O O . THR A 1 83 ? -10.260 11.908 20.240 1.00 86.00 83 THR A O 1
ATOM 639 N N . ILE A 1 84 ? -8.539 10.816 19.306 1.00 82.12 84 ILE A N 1
ATOM 640 C CA . ILE A 1 84 ? -7.755 10.612 20.549 1.00 82.12 84 ILE A CA 1
ATOM 641 C C . ILE A 1 84 ? -8.608 9.923 21.636 1.00 82.12 84 ILE A C 1
ATOM 643 O O . ILE A 1 84 ? -8.476 10.153 22.835 1.00 82.12 84 ILE A O 1
ATOM 647 N N . GLN A 1 85 ? -9.546 9.085 21.202 1.00 80.06 85 GLN A N 1
ATOM 648 C CA . GLN A 1 85 ? -10.489 8.391 22.063 1.00 80.06 85 GLN A CA 1
ATOM 649 C C . GLN A 1 85 ? -10.477 6.909 21.723 1.00 80.06 85 GLN A C 1
ATOM 651 O O . GLN A 1 85 ? -10.345 6.504 20.562 1.00 80.06 85 GLN A O 1
ATOM 656 N N . GLU A 1 86 ? -10.659 6.100 22.760 1.00 77.81 86 GLU A N 1
ATOM 657 C CA . GLU A 1 86 ? -10.809 4.663 22.626 1.00 77.81 86 GLU A CA 1
ATOM 658 C C . GLU A 1 86 ? -12.023 4.273 21.781 1.00 77.81 86 GLU A C 1
ATOM 660 O O . GLU A 1 86 ? -13.036 4.975 21.700 1.00 77.81 86 GLU A O 1
ATOM 665 N N . LEU A 1 87 ? -11.926 3.106 21.143 1.00 79.62 87 LEU A N 1
ATOM 666 C CA . LEU A 1 87 ? -12.999 2.600 20.298 1.00 79.62 87 LEU A CA 1
ATOM 667 C C . LEU A 1 87 ? -14.270 2.339 21.105 1.00 79.62 87 LEU A C 1
ATOM 669 O O . LEU A 1 87 ? -14.239 1.647 22.121 1.00 79.62 87 LEU A O 1
ATOM 673 N N . GLY A 1 88 ? -15.411 2.782 20.580 1.00 82.69 88 GLY A N 1
ATOM 674 C CA . GLY A 1 88 ? -16.717 2.444 21.138 1.00 82.69 88 GLY A CA 1
ATOM 675 C C . GLY A 1 88 ? -17.042 0.945 21.056 1.00 82.69 88 GLY A C 1
ATOM 676 O O . GLY A 1 88 ? -16.516 0.208 20.215 1.00 82.69 88 GLY A O 1
ATOM 677 N N . LYS A 1 89 ? -17.982 0.500 21.900 1.00 83.81 89 LYS A N 1
ATOM 678 C CA . LYS A 1 89 ? -18.407 -0.910 22.045 1.00 83.81 89 LYS A CA 1
ATOM 679 C C . LYS A 1 89 ? -18.766 -1.585 20.711 1.00 83.81 89 LYS A C 1
ATOM 681 O O . LYS A 1 89 ? -18.415 -2.744 20.477 1.00 83.81 89 LYS A O 1
ATOM 686 N N . HIS A 1 90 ? -19.433 -0.859 19.811 1.00 83.94 90 HIS A N 1
ATOM 687 C CA . HIS A 1 90 ? -19.822 -1.372 18.493 1.00 83.94 90 HIS A CA 1
ATOM 688 C C . HIS A 1 90 ? -18.615 -1.612 17.577 1.00 83.94 90 HIS A C 1
ATOM 690 O O . HIS A 1 90 ? -18.516 -2.676 16.963 1.00 83.94 90 HIS A O 1
ATOM 696 N N . SER A 1 91 ? -17.667 -0.673 17.536 1.00 81.88 91 SER A N 1
ATOM 697 C CA . SER A 1 91 ? -16.443 -0.784 16.735 1.00 81.88 91 SER A CA 1
ATOM 698 C C . SER A 1 91 ? -15.565 -1.941 17.215 1.00 81.88 91 SER A C 1
ATOM 700 O O . SER A 1 91 ? -15.064 -2.716 16.402 1.00 81.88 91 SER A O 1
ATOM 702 N N . GLN A 1 92 ? -15.448 -2.132 18.534 1.00 83.94 92 GLN A N 1
ATOM 703 C CA . GLN A 1 92 ? -14.731 -3.276 19.110 1.00 83.94 92 GLN A CA 1
ATOM 704 C C . GLN A 1 92 ? -15.398 -4.612 18.747 1.00 83.94 92 GLN A C 1
ATOM 706 O O . GLN A 1 92 ? -14.728 -5.548 18.307 1.00 83.94 92 GLN A O 1
ATOM 711 N N . SER A 1 93 ? -16.729 -4.685 18.850 1.00 84.38 93 SER A N 1
ATOM 712 C CA . SER A 1 93 ? -17.502 -5.882 18.484 1.00 84.38 93 SER A CA 1
ATOM 713 C C . SER A 1 93 ? -17.353 -6.237 17.002 1.00 84.38 93 SER A C 1
ATOM 715 O O . SER A 1 93 ? -17.248 -7.410 16.641 1.00 84.38 93 SER A O 1
ATOM 717 N N . PHE A 1 94 ? -17.316 -5.232 16.125 1.00 83.38 94 PHE A N 1
ATOM 718 C CA . PHE A 1 94 ? -17.080 -5.422 14.694 1.00 83.38 94 PHE A CA 1
ATOM 719 C C . PHE A 1 94 ? -15.677 -5.972 14.410 1.00 83.38 94 PHE A C 1
ATOM 721 O O . PHE A 1 94 ? -15.532 -6.943 13.667 1.00 83.38 94 PHE A O 1
ATOM 728 N N . ILE A 1 95 ? -14.649 -5.414 15.051 1.00 82.25 95 ILE A N 1
ATOM 729 C CA . ILE A 1 95 ? -13.271 -5.899 14.927 1.00 82.25 95 ILE A CA 1
ATOM 730 C C . ILE A 1 95 ? -13.140 -7.345 15.415 1.00 82.25 95 ILE A C 1
ATOM 732 O O . ILE A 1 95 ? -12.481 -8.153 14.760 1.00 82.25 95 ILE A O 1
ATOM 736 N N . ALA A 1 96 ? -13.780 -7.695 16.532 1.00 84.06 96 ALA A N 1
ATOM 737 C CA . ALA A 1 96 ? -13.787 -9.063 17.046 1.00 84.06 96 ALA A CA 1
ATOM 738 C C . ALA A 1 96 ? -14.411 -10.045 16.035 1.00 84.06 96 ALA A C 1
ATOM 740 O O . ALA A 1 96 ? -13.840 -11.100 15.752 1.00 84.06 96 ALA A O 1
ATOM 741 N N . LYS A 1 97 ? -15.530 -9.664 15.401 1.00 83.62 97 LYS A N 1
ATOM 742 C CA . LYS A 1 97 ? -16.148 -10.447 14.315 1.00 83.62 97 LYS A CA 1
ATOM 743 C C . LYS A 1 97 ? -15.219 -10.595 13.105 1.00 83.62 97 LYS A C 1
ATOM 745 O O . LYS A 1 97 ? -15.153 -11.673 12.513 1.00 83.62 97 LYS A O 1
ATOM 750 N N . LEU A 1 98 ? -14.496 -9.536 12.739 1.00 76.62 98 LEU A N 1
ATOM 751 C CA . LEU A 1 98 ? -13.534 -9.568 11.637 1.00 76.62 98 LEU A CA 1
ATOM 752 C C . LEU A 1 98 ? -12.348 -10.492 11.925 1.00 76.62 98 LEU A C 1
ATOM 754 O O . LEU A 1 98 ? -12.023 -11.300 11.058 1.00 76.62 98 LEU A O 1
ATOM 758 N N . LYS A 1 99 ? -11.778 -10.466 13.139 1.00 74.56 99 LYS A N 1
ATOM 759 C CA . LYS A 1 99 ? -10.719 -11.405 13.559 1.00 74.56 99 LYS A CA 1
ATOM 760 C C . LYS A 1 99 ? -11.159 -12.861 13.394 1.00 74.56 99 LYS A C 1
ATOM 762 O O . LYS A 1 99 ? -10.440 -13.656 12.791 1.00 74.56 99 LYS A O 1
ATOM 767 N N . ASN A 1 100 ? -12.380 -13.185 13.820 1.00 72.31 100 ASN A N 1
ATOM 768 C CA . ASN A 1 100 ? -12.937 -14.535 13.690 1.00 72.31 100 ASN A CA 1
ATOM 769 C C . ASN A 1 100 ? -13.135 -14.957 12.221 1.00 72.31 100 ASN A C 1
ATOM 771 O O . ASN A 1 100 ? -12.958 -16.122 11.873 1.00 72.31 100 ASN A O 1
ATOM 775 N N . LYS A 1 101 ? -13.465 -14.013 11.329 1.00 65.94 101 LYS A N 1
ATOM 776 C CA . LYS A 1 101 ? -13.590 -14.265 9.882 1.00 65.94 101 LYS A CA 1
ATOM 777 C C . LYS A 1 101 ? -12.227 -14.334 9.179 1.00 65.94 101 LYS A C 1
ATOM 779 O O . LYS A 1 101 ? -12.068 -15.100 8.234 1.00 65.94 101 LYS A O 1
ATOM 784 N N . GLY A 1 102 ? -11.250 -13.559 9.648 1.00 59.34 102 GLY A N 1
ATOM 785 C CA . GLY A 1 102 ? -9.858 -13.577 9.201 1.00 59.34 102 GLY A CA 1
ATOM 786 C C . GLY A 1 102 ? -9.155 -14.891 9.529 1.00 59.34 102 GLY A C 1
ATOM 787 O O . GLY A 1 102 ? -8.495 -15.428 8.654 1.00 59.34 102 GLY A O 1
ATOM 788 N N . SER A 1 103 ? -9.392 -15.460 10.716 1.00 53.28 103 SER A N 1
ATOM 789 C CA . SER A 1 103 ? -8.898 -16.795 11.099 1.00 53.28 103 SER A CA 1
ATOM 790 C C . SER A 1 103 ? -9.427 -17.913 10.185 1.00 53.28 103 SER A C 1
ATOM 792 O O . SER A 1 103 ? -8.712 -18.866 9.893 1.00 53.28 103 SER A O 1
ATOM 794 N N . LYS A 1 104 ? -10.647 -17.769 9.646 1.00 47.91 104 LYS A N 1
ATOM 795 C CA . LYS A 1 104 ? -11.177 -18.688 8.622 1.00 47.91 104 LYS A CA 1
ATOM 796 C C . LYS A 1 104 ? -10.590 -18.449 7.229 1.00 47.91 104 LYS A C 1
ATOM 798 O O . LYS A 1 104 ? -10.529 -19.378 6.437 1.00 47.91 104 LYS A O 1
ATOM 803 N N . ARG A 1 105 ? -10.169 -17.216 6.918 1.00 43.12 105 ARG A N 1
ATOM 804 C CA . ARG A 1 105 ? -9.507 -16.874 5.649 1.00 43.12 105 ARG A CA 1
ATOM 805 C C . ARG A 1 105 ? -8.012 -17.151 5.660 1.00 43.12 105 ARG A C 1
ATOM 807 O O . ARG A 1 105 ? -7.500 -17.406 4.596 1.00 43.12 105 ARG A O 1
ATOM 814 N N . SER A 1 106 ? -7.321 -17.169 6.799 1.00 42.31 106 SER A N 1
ATOM 815 C CA . SER A 1 106 ? -5.906 -17.574 6.872 1.00 42.31 106 SER A CA 1
ATOM 816 C C . SER A 1 106 ? -5.677 -19.062 6.578 1.00 42.31 106 SER A C 1
ATOM 818 O O . SER A 1 106 ? -4.534 -19.470 6.438 1.00 42.31 106 SER A O 1
ATOM 820 N N . LEU A 1 107 ? -6.748 -19.861 6.474 1.00 39.62 107 LEU A N 1
ATOM 821 C CA . LEU A 1 107 ? -6.717 -21.224 5.924 1.00 39.62 107 LEU A CA 1
ATOM 822 C C . LEU A 1 107 ? -6.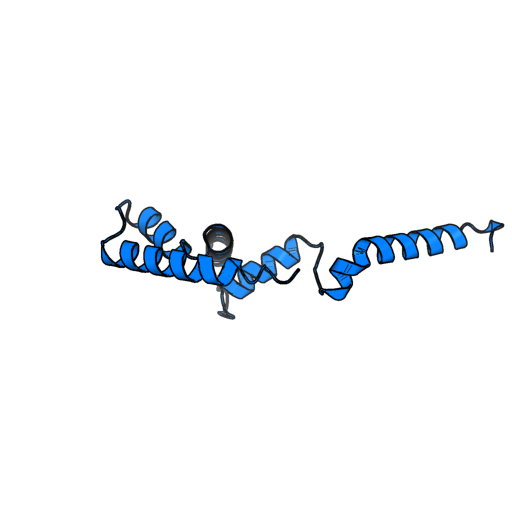670 -21.245 4.384 1.00 39.62 107 LEU A C 1
ATOM 824 O O . LEU A 1 107 ? -6.488 -22.300 3.790 1.00 39.62 107 LEU A O 1
ATOM 828 N N . ILE A 1 108 ? -6.841 -20.088 3.743 1.00 40.53 108 ILE A N 1
ATOM 829 C CA . ILE A 1 108 ? -6.640 -19.860 2.316 1.00 40.53 108 ILE A CA 1
ATOM 830 C C . ILE A 1 108 ? -5.552 -18.788 2.263 1.00 40.53 108 ILE A C 1
ATOM 832 O O . ILE A 1 108 ? -5.820 -17.608 2.494 1.00 40.53 108 ILE A O 1
ATOM 836 N N . GLY A 1 109 ? -4.301 -19.215 2.100 1.00 33.84 109 GLY A N 1
ATOM 837 C CA . GLY A 1 109 ? -3.147 -18.319 2.071 1.00 33.84 109 GLY A CA 1
ATOM 838 C C . GLY A 1 109 ? -3.324 -17.157 1.081 1.00 33.84 109 GLY A C 1
ATOM 839 O O . GLY A 1 109 ? -4.226 -17.190 0.234 1.00 33.84 109 GLY A O 1
ATOM 840 N N . PRO A 1 110 ? -2.494 -16.099 1.177 1.00 37.09 110 PRO A N 1
ATOM 841 C CA . PRO A 1 110 ? -2.380 -15.174 0.051 1.00 37.09 110 PRO A CA 1
ATOM 842 C C . PRO A 1 110 ? -2.141 -16.010 -1.220 1.00 37.09 110 PRO A C 1
ATOM 844 O O . PRO A 1 110 ? -1.477 -17.039 -1.106 1.00 37.09 110 PRO A O 1
ATOM 847 N N . PRO A 1 111 ? -2.715 -15.651 -2.384 1.00 41.69 111 PRO A N 1
ATOM 848 C CA . PRO A 1 111 ? -2.280 -16.292 -3.615 1.00 41.69 111 PRO A CA 1
ATOM 849 C C . PRO A 1 111 ? -0.768 -16.086 -3.680 1.00 41.69 111 PRO A C 1
ATOM 851 O O . PRO A 1 111 ? -0.319 -14.942 -3.537 1.00 41.69 111 PRO A O 1
ATOM 854 N N . ASP A 1 112 ? -0.049 -17.208 -3.726 1.00 40.00 112 ASP A N 1
ATOM 855 C CA . ASP A 1 112 ? 1.402 -17.254 -3.887 1.00 40.00 112 ASP A CA 1
ATOM 856 C C . ASP A 1 112 ? 1.844 -16.315 -5.013 1.00 40.00 112 ASP A C 1
ATOM 858 O O . ASP A 1 112 ? 1.087 -16.199 -6.011 1.00 40.00 112 ASP A O 1
#

Sequence (112 aa):
MESSGLMEDIASAGNRLLQNTQSLILNMNNNAAETYNSVVAKFVGGKKINFAIKGDYGVRCKEAAISYNKRQHFIATLHQTITIQELGKHSQSFIAKLKNKGSKRSLIGPPD

Secondary structure (DSSP, 8-state):
-GGGSHHHHHHHHHHHHHHTHHHHHTT----HHHHHHHHHHHHHTTPPP-TTSTTHHHHHHHHHHHHHHHGGGHHHHHHHHHH-SPPPHHHHHHHHHHHHHHHHHTTSPPP-

Foldseek 3Di:
DVVPCVVVVVVVVVVVCVVCVVCVVVVHDPDPVVVLVVLLCVQCVPPDQDPVDPCSSVVSSVLSVLCVVCPLCSVVVVCCVVVVDHDDPVSVVSSVVVVVVVVVCVVPPDPD